Protein AF-H8Z646-F1 (afdb_monomer_lite)

Sequence (55 aa):
PIGQILTHIGEPPRPPPIAPARGPPAWDDAPEPAPDWDDFAQPEPEFEFDQRVAW

Foldseek 3Di:
DQLVVCVVVVHHSDDDDDDPDDPDPVPVPDDDPDPPCVVVDDPDDPDDDDPVDDD

Secondary structure (DSSP, 8-state):
-HHHHHHHHT--SSPPPPPPPPPPPSTTSPPPPPP-GGGGPPPPPSS---TT---

pLDDT: mean 86.29, std 8.3, range [65.06, 97.44]

Organism: NCBI:txid631362

Structure (mmCIF, N/CA/C/O backbone):
data_AF-H8Z646-F1
#
_entry.id   AF-H8Z646-F1
#
loop_
_atom_site.group_PDB
_atom_site.id
_atom_site.type_symbol
_atom_site.label_atom_id
_atom_site.label_alt_id
_atom_site.label_comp_id
_atom_site.label_asym_id
_atom_site.label_entity_id
_atom_site.label_seq_id
_atom_site.pdbx_PDB_ins_code
_atom_site.Cartn_x
_atom_site.Cartn_y
_atom_site.Cartn_z
_atom_site.occupancy
_atom_site.B_iso_or_equiv
_atom_site.auth_seq_id
_atom_site.auth_comp_id
_atom_site.auth_asym_id
_atom_site.auth_atom_id
_atom_site.pdbx_PDB_model_num
ATOM 1 N N . PRO A 1 1 ? -19.273 1.002 25.541 1.00 88.62 1 PRO A N 1
ATOM 2 C CA . PRO A 1 1 ? -18.216 0.288 24.781 1.00 88.62 1 PRO A CA 1
ATOM 3 C C . PRO A 1 1 ? -18.297 0.597 23.280 1.00 88.62 1 PRO A C 1
ATOM 5 O O . PRO A 1 1 ? -19.397 0.769 22.763 1.00 88.62 1 PRO A O 1
ATOM 8 N N . ILE A 1 2 ? -17.152 0.677 22.593 1.00 93.00 2 ILE A N 1
ATOM 9 C CA . ILE A 1 2 ? -17.061 1.144 21.195 1.00 93.00 2 ILE A CA 1
ATOM 10 C C . ILE A 1 2 ? -17.977 0.371 20.230 1.00 93.00 2 ILE A C 1
ATOM 12 O O . ILE A 1 2 ? -18.626 0.978 19.387 1.00 93.00 2 ILE A O 1
ATOM 16 N N . GLY A 1 3 ? -18.140 -0.943 20.426 1.00 95.50 3 GLY A N 1
ATOM 17 C CA . GLY A 1 3 ? -18.994 -1.771 19.568 1.00 95.50 3 GLY A CA 1
ATOM 18 C C . GLY A 1 3 ? -20.474 -1.365 19.556 1.00 95.50 3 GLY A C 1
ATOM 19 O O . GLY A 1 3 ? -21.115 -1.479 18.522 1.00 95.50 3 GLY A O 1
ATOM 20 N N . GLN A 1 4 ? -21.020 -0.842 20.661 1.00 96.69 4 GLN A N 1
ATOM 21 C CA . GLN A 1 4 ? -22.414 -0.368 20.693 1.00 96.69 4 GLN A CA 1
ATOM 22 C C . GLN A 1 4 ? -22.606 0.927 19.898 1.00 96.69 4 GLN A C 1
ATOM 24 O O . GLN A 1 4 ? -23.651 1.115 19.285 1.00 96.69 4 GLN A O 1
ATOM 29 N N . ILE A 1 5 ? -21.593 1.798 19.891 1.00 97.25 5 ILE A N 1
ATOM 30 C CA . ILE A 1 5 ? -21.614 3.056 19.139 1.00 97.25 5 ILE A CA 1
ATOM 31 C C . ILE A 1 5 ? -21.563 2.754 17.640 1.00 97.25 5 ILE A C 1
ATOM 33 O O . ILE A 1 5 ? -22.384 3.281 16.900 1.00 97.25 5 ILE A O 1
ATOM 37 N N . LEU A 1 6 ? -20.663 1.857 17.214 1.00 96.69 6 LEU A N 1
ATOM 38 C CA . LEU A 1 6 ? -20.527 1.453 15.810 1.00 96.69 6 LEU A CA 1
ATOM 39 C C . LEU A 1 6 ? -21.832 0.858 15.264 1.00 96.69 6 LEU A C 1
ATOM 41 O O . LEU A 1 6 ? -22.349 1.340 14.261 1.00 96.69 6 LEU A O 1
ATOM 45 N N . THR A 1 7 ? -22.441 -0.085 15.990 1.00 97.06 7 THR A N 1
ATOM 46 C CA . THR A 1 7 ? -23.742 -0.652 15.603 1.00 97.06 7 THR A CA 1
ATOM 47 C C . THR A 1 7 ? -24.837 0.414 15.508 1.00 97.06 7 THR A C 1
ATOM 49 O O . THR A 1 7 ? -25.685 0.343 14.624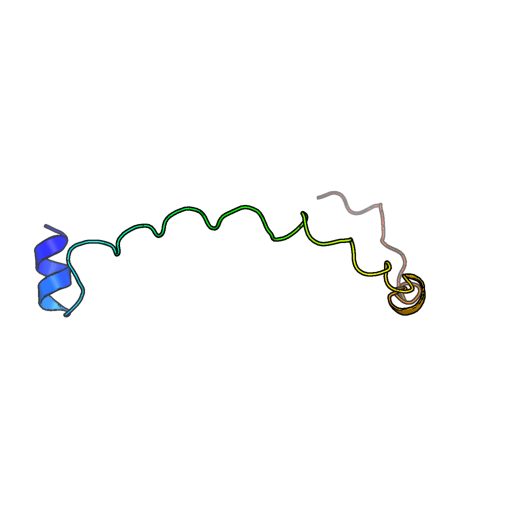 1.00 97.06 7 THR A O 1
ATOM 52 N N . HIS A 1 8 ? -24.832 1.407 16.400 1.00 97.06 8 HIS A N 1
ATOM 53 C CA . HIS A 1 8 ? -25.834 2.473 16.407 1.00 97.06 8 HIS A CA 1
ATOM 54 C C . HIS A 1 8 ? -25.732 3.410 15.192 1.00 97.06 8 HIS A C 1
ATOM 56 O O . HIS A 1 8 ? -26.760 3.887 14.718 1.00 97.06 8 HIS A O 1
ATOM 62 N N . ILE A 1 9 ? -24.524 3.643 14.666 1.00 97.44 9 ILE A N 1
ATOM 63 C CA . ILE A 1 9 ? -24.293 4.473 13.467 1.00 97.44 9 ILE A CA 1
ATOM 64 C C . ILE A 1 9 ? -24.313 3.671 12.153 1.00 97.44 9 ILE A C 1
ATOM 66 O O . ILE A 1 9 ? -24.118 4.248 11.089 1.00 97.44 9 ILE A O 1
ATOM 70 N N . GLY A 1 10 ? -24.553 2.356 12.217 1.00 97.12 10 GLY A N 1
ATOM 71 C CA . GLY A 1 10 ? -24.583 1.472 11.047 1.00 97.12 10 GLY A CA 1
ATOM 72 C C . GLY A 1 10 ? -23.216 0.943 10.599 1.00 97.12 10 GLY A C 1
ATOM 73 O O . GLY A 1 10 ? -23.130 0.308 9.551 1.00 97.12 10 GLY A O 1
ATOM 74 N N . GLU A 1 11 ? -22.163 1.156 11.388 1.00 96.62 11 GLU A N 1
ATOM 75 C CA . GLU A 1 11 ? -20.817 0.661 11.102 1.00 96.62 11 GLU A CA 1
ATOM 76 C C . GLU A 1 11 ? -20.601 -0.764 11.644 1.00 96.62 11 GLU A C 1
ATOM 78 O O . GLU A 1 11 ? -21.115 -1.119 12.715 1.00 96.62 11 GLU A O 1
ATOM 83 N N . PRO A 1 12 ? -19.793 -1.605 10.969 1.00 95.56 12 PRO A N 1
ATOM 84 C CA . PRO A 1 12 ? -19.443 -2.920 11.480 1.00 95.56 12 PRO A CA 1
ATOM 85 C C . PRO A 1 12 ? -18.646 -2.807 12.794 1.00 95.56 12 PRO A C 1
ATOM 87 O O . PRO A 1 12 ? -17.622 -2.127 12.846 1.00 95.56 12 PRO A O 1
ATOM 90 N N . PRO A 1 13 ? -19.019 -3.536 13.861 1.00 95.12 13 PRO A N 1
ATOM 91 C CA . PRO A 1 13 ? -18.296 -3.491 15.135 1.00 95.12 13 PRO A CA 1
ATOM 92 C C . PRO A 1 13 ? -16.951 -4.237 15.099 1.00 95.12 13 PRO A C 1
ATOM 94 O O . PRO A 1 13 ? -16.221 -4.241 16.091 1.00 95.12 13 PRO A O 1
ATOM 97 N N . ARG A 1 14 ? -16.640 -4.915 13.987 1.00 93.44 14 ARG A N 1
ATOM 98 C CA . ARG A 1 14 ? -15.387 -5.639 13.755 1.00 93.44 14 ARG A CA 1
ATOM 99 C C . ARG A 1 14 ? -14.708 -5.094 12.499 1.00 93.44 14 ARG A C 1
ATOM 101 O O . ARG A 1 14 ? -15.409 -4.852 11.517 1.00 93.44 14 ARG A O 1
ATOM 108 N N . PRO A 1 15 ? -13.371 -4.963 12.501 1.00 90.94 15 PRO A N 1
ATOM 109 C CA . PRO A 1 15 ? -12.637 -4.571 11.308 1.00 90.94 15 PRO A CA 1
ATOM 110 C C . PRO A 1 15 ? -12.782 -5.630 10.201 1.00 90.94 15 PRO A C 1
ATOM 112 O O . PRO A 1 15 ? -13.050 -6.803 10.500 1.00 90.94 15 PRO A O 1
ATOM 115 N N . PRO A 1 16 ? -12.583 -5.245 8.929 1.00 91.69 16 PRO A N 1
ATOM 116 C CA . PRO A 1 16 ? -12.531 -6.201 7.835 1.00 91.69 16 PRO A CA 1
ATOM 117 C C . PRO A 1 16 ? -11.371 -7.191 8.036 1.00 91.69 16 PRO A C 1
ATOM 119 O O . PRO A 1 16 ? -10.355 -6.847 8.651 1.00 91.69 16 PRO A O 1
ATOM 122 N N . PRO A 1 17 ? -11.499 -8.428 7.526 1.00 92.94 17 PRO A N 1
ATOM 123 C CA . PRO A 1 17 ? -10.405 -9.385 7.561 1.00 92.94 17 PRO A CA 1
ATOM 124 C C . PRO A 1 17 ? -9.213 -8.855 6.759 1.00 92.94 17 PRO A C 1
ATOM 126 O O . PRO A 1 17 ? -9.373 -8.276 5.684 1.00 92.94 17 PRO A O 1
ATOM 129 N N . ILE A 1 18 ? -8.009 -9.079 7.284 1.00 92.81 18 ILE A N 1
ATOM 130 C CA . ILE A 1 18 ? -6.769 -8.765 6.575 1.00 92.81 18 ILE A CA 1
ATOM 131 C C . ILE A 1 18 ? -6.670 -9.708 5.373 1.00 92.81 18 ILE A C 1
ATOM 133 O O . ILE A 1 18 ? -6.738 -10.929 5.530 1.00 92.81 18 ILE A O 1
ATOM 137 N N . ALA A 1 19 ? -6.526 -9.145 4.173 1.00 90.56 19 ALA A N 1
ATOM 138 C CA . ALA A 1 19 ? -6.249 -9.938 2.984 1.00 90.56 19 ALA A CA 1
ATOM 139 C C . ALA A 1 19 ? -4.872 -10.615 3.123 1.00 90.56 19 ALA A C 1
ATOM 141 O O . ALA A 1 19 ? -3.946 -9.995 3.653 1.00 90.56 19 ALA A O 1
ATOM 142 N N . PRO A 1 20 ? -4.702 -11.863 2.651 1.00 88.19 20 PRO A N 1
ATOM 143 C CA . PRO A 1 20 ? -3.387 -12.490 2.625 1.00 88.19 20 PRO A CA 1
ATOM 144 C C . PRO A 1 20 ? -2.408 -11.639 1.810 1.00 88.19 20 PRO A C 1
ATOM 146 O O . PRO A 1 20 ? -2.811 -10.885 0.918 1.00 88.19 20 PRO A O 1
ATOM 149 N N . ALA A 1 21 ? -1.114 -11.778 2.108 1.00 89.31 21 ALA A N 1
ATOM 150 C CA . ALA A 1 21 ? -0.079 -11.145 1.306 1.00 89.31 21 ALA A CA 1
ATOM 151 C C . ALA A 1 21 ? -0.273 -11.537 -0.163 1.00 89.31 21 ALA A C 1
ATOM 153 O O . ALA A 1 21 ? -0.449 -12.717 -0.485 1.00 89.31 21 ALA A O 1
ATOM 154 N N . ARG A 1 22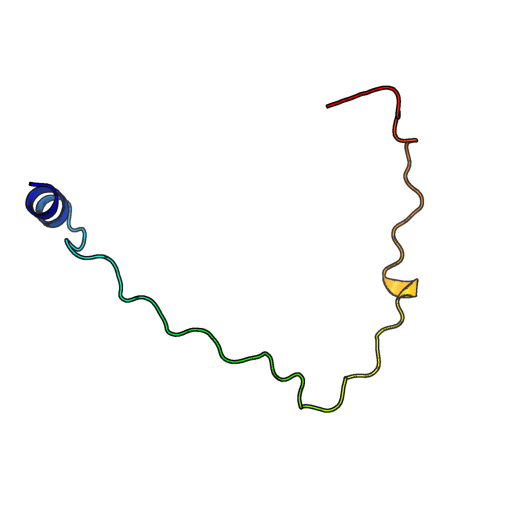 ? -0.261 -10.540 -1.054 1.00 85.12 22 ARG A N 1
ATOM 155 C CA . ARG A 1 22 ? -0.150 -10.815 -2.485 1.00 85.12 22 ARG A CA 1
ATOM 156 C C . ARG A 1 22 ? 1.152 -11.593 -2.681 1.00 85.12 22 ARG A C 1
ATOM 158 O O . ARG A 1 22 ? 2.154 -11.266 -2.045 1.00 85.12 22 ARG A O 1
ATOM 165 N N . GLY A 1 23 ? 1.106 -12.645 -3.496 1.00 83.69 23 GLY A N 1
ATOM 166 C CA . GLY A 1 23 ? 2.307 -13.392 -3.860 1.00 83.69 23 GLY A CA 1
ATOM 167 C C . GLY A 1 23 ? 3.364 -12.471 -4.484 1.00 83.69 23 GLY A C 1
ATOM 168 O O . GLY A 1 23 ? 3.056 -11.314 -4.802 1.00 83.69 23 GLY A O 1
ATOM 169 N N . PRO A 1 24 ? 4.604 -12.955 -4.655 1.00 81.88 24 PRO A N 1
ATOM 170 C CA . PRO A 1 24 ? 5.612 -12.202 -5.386 1.00 81.88 24 PRO A CA 1
ATOM 171 C C . PRO A 1 24 ? 5.052 -11.764 -6.751 1.00 81.88 24 PRO A C 1
ATOM 173 O O . PRO A 1 24 ? 4.217 -12.472 -7.327 1.00 81.88 24 PRO A O 1
ATOM 176 N N . PRO A 1 25 ? 5.458 -10.593 -7.269 1.00 77.44 25 PRO A N 1
ATOM 177 C CA . PRO A 1 25 ?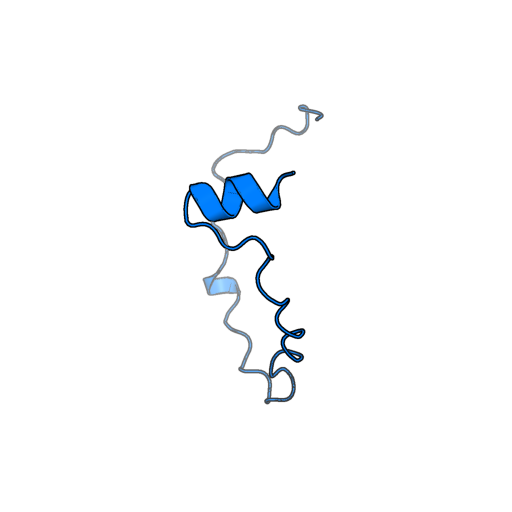 5.143 -10.227 -8.644 1.00 77.44 25 PRO A CA 1
ATOM 178 C C . PRO A 1 25 ? 5.637 -11.321 -9.604 1.00 77.44 25 PRO A C 1
ATOM 180 O O . PRO A 1 25 ? 6.525 -12.094 -9.248 1.00 77.44 25 PRO A O 1
ATOM 183 N N . ALA A 1 26 ? 5.093 -11.373 -10.821 1.00 72.69 26 ALA A N 1
ATOM 184 C CA . ALA A 1 26 ? 5.441 -12.367 -11.843 1.00 72.69 26 ALA A CA 1
ATOM 185 C C . ALA A 1 26 ? 6.851 -12.162 -12.449 1.00 72.69 26 ALA A C 1
ATOM 187 O O . ALA A 1 26 ? 7.029 -12.183 -13.657 1.00 72.69 26 ALA A O 1
ATOM 188 N N . TRP A 1 27 ? 7.870 -11.933 -11.618 1.00 65.06 27 TRP A N 1
ATOM 189 C CA . TRP A 1 27 ? 9.266 -11.766 -12.036 1.00 65.06 27 TRP A CA 1
ATOM 190 C C . TRP A 1 27 ? 9.875 -13.029 -12.666 1.00 65.06 27 TRP A C 1
ATOM 192 O O . TRP A 1 27 ? 10.965 -12.945 -13.221 1.00 65.06 27 TRP A O 1
ATOM 202 N N . ASP A 1 28 ? 9.200 -14.178 -12.551 1.00 66.62 28 ASP A N 1
ATOM 203 C CA . ASP A 1 28 ? 9.608 -15.442 -13.177 1.00 66.62 28 ASP A CA 1
ATOM 204 C C . ASP A 1 28 ? 9.289 -15.498 -14.683 1.00 66.62 28 ASP A C 1
ATOM 206 O O . ASP A 1 28 ? 9.846 -16.340 -15.392 1.00 66.62 28 ASP A O 1
ATOM 210 N N . ASP A 1 29 ? 8.417 -14.616 -15.185 1.00 73.50 29 ASP A N 1
ATOM 211 C CA . ASP A 1 29 ? 8.264 -14.417 -16.624 1.00 73.50 29 ASP A CA 1
ATOM 212 C C . ASP A 1 29 ? 9.527 -13.737 -17.169 1.00 73.50 29 ASP A C 1
ATOM 214 O O . ASP A 1 29 ? 10.153 -12.917 -16.491 1.00 73.50 29 ASP A O 1
ATOM 218 N N . ALA A 1 30 ? 9.935 -14.105 -18.389 1.00 70.94 30 ALA A N 1
ATOM 219 C CA . ALA A 1 30 ? 11.111 -13.514 -19.022 1.00 70.94 30 ALA A CA 1
ATOM 220 C C . ALA A 1 30 ? 11.016 -11.982 -18.930 1.00 70.94 30 ALA A C 1
ATOM 222 O O . ALA A 1 30 ? 9.962 -11.438 -19.266 1.00 70.94 30 ALA A O 1
ATOM 223 N N . PRO A 1 31 ? 12.070 -11.287 -18.462 1.00 72.38 31 PRO A N 1
ATOM 224 C CA . PRO A 1 31 ? 12.007 -9.846 -18.328 1.00 72.38 31 PRO A CA 1
ATOM 225 C C . PRO A 1 31 ? 11.687 -9.262 -19.699 1.00 72.38 31 PRO A C 1
ATOM 227 O O . PRO A 1 31 ? 12.418 -9.500 -20.666 1.00 72.38 31 PRO A O 1
ATOM 230 N N . GLU A 1 32 ? 10.581 -8.521 -19.775 1.00 75.62 32 GLU A N 1
ATOM 231 C CA . GLU A 1 32 ? 10.317 -7.640 -20.906 1.00 75.62 32 GLU A CA 1
ATOM 232 C C . GLU A 1 32 ? 11.591 -6.826 -21.172 1.00 75.62 32 GLU A C 1
ATOM 234 O O . GLU A 1 32 ? 12.278 -6.440 -20.211 1.00 75.62 32 GLU A O 1
ATOM 239 N N . PRO A 1 33 ? 11.959 -6.601 -22.447 1.00 81.25 33 PRO A 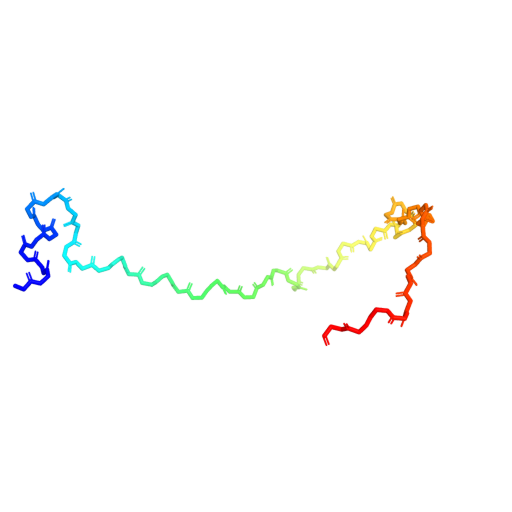N 1
ATOM 240 C CA . PRO A 1 33 ? 13.120 -5.787 -22.760 1.00 81.25 33 PRO A CA 1
ATOM 241 C C . PRO A 1 33 ? 13.004 -4.475 -21.990 1.00 81.25 33 PRO A C 1
ATOM 243 O O . PRO A 1 33 ? 11.952 -3.830 -22.003 1.00 81.25 33 PRO A O 1
ATOM 246 N N . ALA A 1 34 ? 14.075 -4.124 -21.271 1.00 81.44 34 ALA A N 1
ATOM 247 C C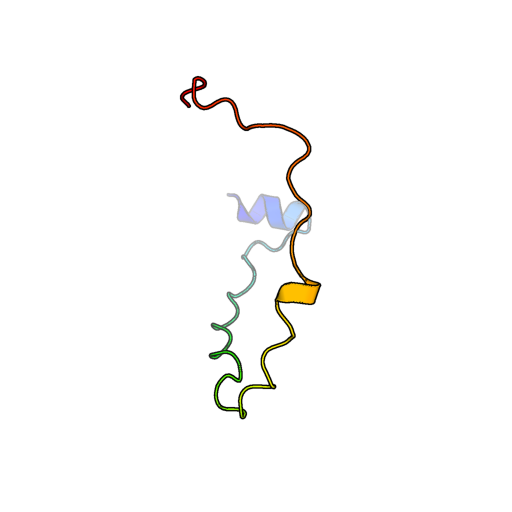A . ALA A 1 34 ? 14.107 -2.877 -20.528 1.00 81.44 34 ALA A CA 1
ATOM 248 C C . ALA A 1 34 ? 13.727 -1.741 -21.490 1.00 81.44 34 ALA A C 1
ATOM 250 O O . ALA A 1 34 ? 14.231 -1.725 -22.620 1.00 81.44 34 ALA A O 1
ATOM 251 N N . PRO A 1 35 ? 12.821 -0.837 -21.085 1.00 83.50 35 PRO A N 1
ATOM 252 C CA . PRO A 1 35 ? 12.480 0.289 -21.931 1.00 83.50 35 PRO A CA 1
ATOM 253 C C . PRO A 1 35 ? 13.723 1.149 -22.162 1.00 83.50 35 PRO A C 1
ATOM 255 O O . PRO A 1 35 ? 14.680 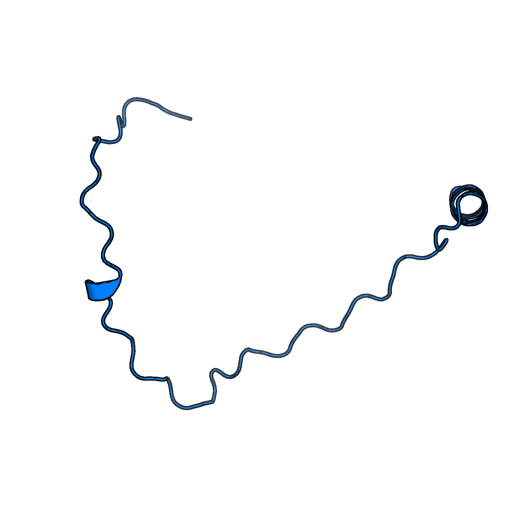1.094 -21.382 1.00 83.50 35 PRO A O 1
ATOM 258 N N . ASP A 1 36 ? 13.699 1.952 -23.222 1.00 89.00 36 ASP A N 1
ATOM 259 C CA . ASP A 1 36 ? 14.715 2.978 -23.395 1.00 89.00 36 ASP A CA 1
ATOM 260 C C . ASP A 1 36 ? 14.574 3.992 -22.251 1.00 89.00 36 ASP A C 1
ATOM 262 O O . ASP A 1 36 ? 13.592 4.726 -22.157 1.00 89.00 36 ASP A O 1
ATOM 266 N N . TRP A 1 37 ? 15.515 3.965 -21.308 1.00 84.81 37 TRP A N 1
ATOM 267 C CA . TRP A 1 37 ? 15.479 4.838 -20.136 1.00 84.81 37 TRP A CA 1
ATOM 268 C C . TRP A 1 37 ? 15.692 6.304 -20.516 1.00 84.81 37 TRP A C 1
ATOM 270 O O . TRP A 1 37 ? 15.272 7.179 -19.756 1.00 84.81 37 TRP A O 1
ATOM 280 N N . ASP A 1 38 ? 16.274 6.567 -21.689 1.00 89.12 38 ASP A N 1
ATOM 281 C CA . ASP A 1 38 ? 16.453 7.920 -22.207 1.00 89.12 38 ASP A CA 1
ATOM 282 C C . ASP A 1 38 ? 15.097 8.566 -22.553 1.00 89.12 38 ASP A C 1
ATOM 284 O O . ASP A 1 38 ? 14.936 9.773 -22.368 1.00 89.12 38 ASP A O 1
ATOM 288 N N . ASP A 1 39 ? 14.075 7.775 -22.914 1.00 88.12 39 ASP A N 1
ATOM 289 C CA . ASP A 1 39 ? 12.698 8.263 -23.124 1.00 88.12 39 ASP A CA 1
ATOM 290 C C . ASP A 1 39 ? 12.052 8.793 -21.829 1.00 88.12 39 ASP A C 1
ATOM 292 O O . ASP A 1 39 ? 11.087 9.562 -21.867 1.00 88.12 39 ASP A O 1
ATOM 296 N N . PHE A 1 40 ? 12.578 8.390 -20.669 1.00 89.50 40 PHE A N 1
ATOM 297 C CA . PHE A 1 40 ? 12.117 8.815 -19.346 1.00 89.50 40 PHE A CA 1
ATOM 298 C C . PHE A 1 40 ? 13.067 9.814 -18.676 1.00 89.50 40 PHE A C 1
ATOM 300 O O . PHE A 1 40 ? 12.890 10.118 -17.490 1.00 89.50 40 PHE A O 1
ATOM 307 N N . ALA A 1 41 ? 14.065 10.328 -19.403 1.00 89.94 41 ALA A N 1
ATOM 308 C CA . ALA A 1 41 ? 14.981 11.327 -18.880 1.00 89.94 41 ALA A CA 1
ATOM 309 C C . ALA A 1 41 ? 14.204 12.568 -18.417 1.00 89.94 41 ALA A C 1
ATOM 311 O O . ALA A 1 41 ? 13.420 13.168 -19.158 1.00 89.94 41 ALA A O 1
ATOM 312 N N . GLN A 1 42 ? 14.415 12.952 -17.159 1.00 87.94 42 GLN A N 1
ATOM 313 C CA . GLN A 1 42 ? 13.877 14.207 -16.654 1.00 87.94 42 GLN A CA 1
ATOM 314 C C . GLN A 1 42 ? 14.633 15.371 -17.307 1.00 87.94 42 GLN A C 1
ATOM 316 O O . GLN A 1 42 ? 15.849 15.271 -17.492 1.00 87.94 42 GLN A O 1
ATOM 321 N N . PRO A 1 43 ? 13.945 16.469 -17.665 1.00 88.81 43 PRO A N 1
ATOM 322 C CA . PRO A 1 43 ? 14.625 17.660 -18.144 1.00 88.81 43 PRO A CA 1
ATOM 323 C C . PRO A 1 43 ? 15.554 18.208 -17.058 1.00 88.81 43 PRO A C 1
ATOM 325 O O . PRO A 1 43 ? 15.307 18.024 -15.863 1.00 88.81 43 PRO A O 1
ATOM 328 N N . GLU A 1 44 ? 16.596 18.917 -17.490 1.00 88.94 44 GLU A N 1
ATOM 329 C CA . GLU A 1 44 ? 17.463 19.656 -16.575 1.00 88.94 44 GLU A CA 1
ATOM 330 C C . GLU A 1 44 ? 16.614 20.573 -15.679 1.00 88.94 44 GLU A C 1
ATOM 332 O O . GLU A 1 44 ? 15.713 21.261 -16.178 1.00 88.94 44 GLU A O 1
ATOM 337 N N . PRO A 1 45 ? 16.857 20.578 -14.359 1.00 85.94 45 PRO A N 1
ATOM 338 C CA . PRO A 1 45 ? 16.068 21.374 -13.439 1.00 85.94 45 PRO A CA 1
ATOM 339 C C . PRO A 1 45 ? 16.229 22.866 -13.748 1.00 85.94 45 PRO A C 1
ATOM 341 O O . PRO A 1 45 ? 17.331 23.380 -13.917 1.00 85.94 45 PRO A O 1
ATOM 344 N N . GLU A 1 46 ? 15.110 23.588 -13.759 1.00 88.31 46 GLU A N 1
ATOM 345 C CA . GLU A 1 46 ? 15.080 25.036 -14.016 1.00 88.31 46 GLU A CA 1
ATOM 346 C C . GLU A 1 46 ? 15.681 25.869 -12.866 1.00 88.31 46 GLU A C 1
ATOM 348 O O . GLU A 1 46 ? 15.867 27.079 -13.004 1.00 88.31 46 GLU A O 1
ATOM 353 N N . PHE A 1 47 ? 15.974 25.242 -11.721 1.00 82.62 47 PHE A N 1
ATOM 354 C CA . PHE A 1 47 ? 16.570 25.889 -10.557 1.00 82.62 47 PHE A CA 1
ATOM 355 C C . PHE A 1 47 ? 17.680 25.031 -9.941 1.00 82.62 47 PHE A C 1
ATOM 357 O O . PHE A 1 47 ? 17.579 23.806 -9.867 1.00 82.62 47 PHE A O 1
ATOM 364 N N . GLU A 1 48 ? 18.717 25.689 -9.428 1.00 83.62 48 GLU A N 1
ATOM 365 C CA . GLU A 1 48 ? 19.747 25.027 -8.631 1.00 83.62 48 GLU A CA 1
ATOM 366 C C . GLU A 1 48 ? 19.270 24.872 -7.184 1.00 83.62 48 GLU A C 1
ATOM 368 O O . GLU A 1 48 ? 18.844 25.834 -6.538 1.00 83.62 48 GLU A O 1
ATOM 373 N N . PHE A 1 49 ? 19.343 23.651 -6.656 1.00 79.50 49 PHE A N 1
ATOM 374 C CA . PHE A 1 49 ? 19.019 23.386 -5.260 1.00 79.50 49 PHE A CA 1
ATOM 375 C C . PHE A 1 49 ? 20.029 24.082 -4.329 1.00 79.50 49 PHE A C 1
ATOM 377 O O . PHE A 1 49 ? 21.216 23.749 -4.321 1.00 79.50 49 PHE A O 1
ATOM 384 N N . ASP A 1 50 ? 19.559 25.042 -3.525 1.00 82.62 50 ASP A N 1
ATOM 385 C CA . ASP A 1 50 ? 20.397 25.776 -2.572 1.00 82.62 50 ASP A CA 1
ATOM 386 C C . ASP A 1 50 ? 20.765 24.892 -1.371 1.00 82.62 50 ASP A C 1
ATOM 388 O O . ASP A 1 50 ? 20.018 24.756 -0.400 1.00 82.62 50 ASP A O 1
ATOM 392 N N . GLN A 1 51 ? 21.967 24.322 -1.425 1.00 82.94 51 GLN A N 1
ATOM 393 C CA . GLN A 1 51 ? 22.511 23.435 -0.394 1.00 82.94 51 GLN A CA 1
ATOM 394 C C . GLN A 1 51 ? 22.812 24.123 0.947 1.00 82.94 51 GLN A C 1
ATOM 396 O O . GLN A 1 51 ? 23.272 23.472 1.884 1.00 82.94 51 GLN A O 1
ATOM 401 N N . ARG A 1 52 ? 22.582 25.435 1.072 1.00 88.62 52 ARG A N 1
ATOM 402 C CA . ARG A 1 52 ? 22.744 26.157 2.343 1.00 88.62 52 ARG A CA 1
ATOM 403 C C . ARG A 1 52 ? 21.546 25.989 3.274 1.00 88.62 52 ARG A C 1
ATOM 405 O O . ARG A 1 52 ? 21.641 26.371 4.439 1.00 88.62 52 ARG A O 1
ATOM 412 N N . VAL A 1 53 ? 20.432 25.441 2.788 1.00 79.38 53 VAL A N 1
ATOM 413 C CA . VAL A 1 53 ? 19.260 25.160 3.622 1.00 79.38 53 VAL A CA 1
ATOM 414 C C . VAL A 1 53 ? 19.405 23.769 4.242 1.00 79.38 53 VAL A C 1
ATOM 416 O O . VAL A 1 53 ? 19.272 22.754 3.562 1.00 79.38 53 VAL A O 1
ATOM 419 N N . ALA A 1 54 ? 19.681 23.727 5.546 1.00 79.06 54 ALA A N 1
ATOM 420 C CA . ALA A 1 54 ? 19.620 22.507 6.346 1.00 79.06 54 ALA A CA 1
ATOM 421 C C . ALA A 1 54 ? 18.203 22.311 6.912 1.00 79.06 54 ALA A C 1
ATOM 423 O O . ALA A 1 54 ? 17.537 23.286 7.270 1.00 79.06 54 ALA A O 1
ATOM 424 N N . TRP A 1 55 ? 17.765 21.055 6.965 1.00 72.19 55 TRP A N 1
ATOM 425 C CA . TRP A 1 55 ? 16.486 20.595 7.509 1.00 72.19 55 TRP A CA 1
ATOM 426 C C . TRP A 1 55 ? 16.629 20.156 8.966 1.00 72.19 55 TRP A C 1
ATOM 428 O O . TRP A 1 55 ? 17.725 19.673 9.336 1.00 72.19 55 TRP A O 1
#

Radius of gyration: 25.18 Å; chains: 1; bounding box: 49×42×48 Å